Protein AF-A0A3M3BDS6-F1 (afdb_monomer_lite)

Foldseek 3Di:
DDPKAFPDDWDWDQDPVRWIKIWTFRAYDVVVVIGGDGDIDIDTDDD

Organism: NCBI:txid46678

pLDDT: mean 96.18, std 3.41, range [78.38, 98.5]

Secondary structure (DSSP, 8-state):
--SS---SPPEEEE-TTS-EEEEEEE---GGGTPPP--EEEEE----

Sequence (47 aa):
RLPAGAQTTPMTYTGKDGQQYVLVVAGGHGSLGTKQGDYVMAFKLPK

InterPro domains:
  IPR011047 Quinoprotein alcohol dehydrogenase-like superfamily [SSF50998] (1-46)

Structure (mmCIF, N/CA/C/O backbone):
data_AF-A0A3M3BDS6-F1
#
_entry.id   AF-A0A3M3BDS6-F1
#
loop_
_atom_site.group_PDB
_atom_site.id
_atom_site.type_symbol
_atom_site.label_atom_id
_atom_site.label_alt_id
_atom_site.label_comp_id
_atom_site.label_asym_id
_atom_site.label_entity_id
_atom_site.label_seq_id
_atom_site.pdbx_PDB_ins_code
_atom_site.Cartn_x
_atom_site.Cartn_y
_atom_site.Cartn_z
_atom_site.occupancy
_atom_site.B_iso_or_equiv
_atom_site.auth_seq_id
_atom_site.auth_comp_id
_atom_site.auth_asym_id
_atom_site.auth_atom_id
_atom_site.pdbx_PDB_model_num
ATOM 1 N N . ARG A 1 1 ? 10.163 -3.864 4.486 1.00 85.25 1 ARG A N 1
ATOM 2 C CA . ARG A 1 1 ? 10.608 -3.342 3.165 1.00 85.25 1 ARG A CA 1
ATOM 3 C C . ARG A 1 1 ? 9.627 -3.840 2.112 1.00 85.25 1 ARG A C 1
ATOM 5 O O . ARG A 1 1 ? 9.105 -4.929 2.306 1.00 85.25 1 ARG A O 1
ATOM 12 N N . LEU A 1 2 ? 9.353 -3.066 1.060 1.00 94.06 2 LEU A N 1
ATOM 13 C CA . LEU A 1 2 ? 8.422 -3.482 0.002 1.00 94.06 2 LEU A CA 1
ATOM 14 C C . LEU A 1 2 ? 9.077 -4.540 -0.913 1.00 94.06 2 LEU A C 1
ATOM 16 O O . LEU A 1 2 ? 10.296 -4.493 -1.097 1.00 94.06 2 LEU A O 1
ATOM 20 N N . PRO A 1 3 ? 8.305 -5.492 -1.467 1.00 95.88 3 PRO A N 1
ATOM 21 C CA . PRO A 1 3 ? 8.829 -6.573 -2.307 1.00 95.88 3 PRO A CA 1
ATOM 22 C C . PRO A 1 3 ? 9.180 -6.138 -3.743 1.00 95.88 3 PRO A C 1
ATOM 24 O O . PRO A 1 3 ? 9.922 -6.858 -4.416 1.00 95.88 3 PRO A O 1
ATOM 27 N N . ALA A 1 4 ? 8.679 -4.976 -4.178 1.00 97.56 4 ALA A N 1
ATOM 28 C CA . ALA A 1 4 ? 8.848 -4.360 -5.495 1.00 97.56 4 ALA A CA 1
ATOM 29 C C . ALA A 1 4 ? 8.841 -2.820 -5.382 1.00 97.56 4 ALA A C 1
ATOM 31 O O . ALA A 1 4 ? 8.621 -2.273 -4.294 1.00 97.56 4 ALA A O 1
ATOM 32 N N . GLY A 1 5 ? 9.108 -2.121 -6.491 1.00 96.69 5 GLY A N 1
ATOM 33 C CA . GLY A 1 5 ? 9.025 -0.658 -6.543 1.00 96.69 5 GLY A CA 1
ATOM 34 C C . GLY A 1 5 ? 7.602 -0.153 -6.279 1.00 96.69 5 GLY A C 1
ATOM 35 O O . GLY A 1 5 ? 6.631 -0.764 -6.712 1.00 96.69 5 GLY A O 1
ATOM 36 N N . ALA A 1 6 ? 7.471 0.957 -5.555 1.00 95.25 6 ALA A N 1
ATOM 37 C CA . ALA A 1 6 ? 6.182 1.566 -5.231 1.00 95.25 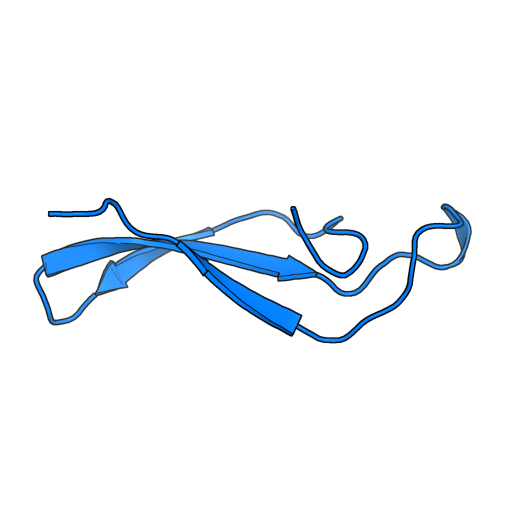6 ALA A CA 1
ATOM 38 C C . ALA A 1 6 ? 6.134 3.014 -5.714 1.00 95.25 6 ALA A C 1
ATOM 40 O O . ALA A 1 6 ? 6.291 3.955 -4.943 1.00 95.25 6 ALA A O 1
ATOM 41 N N . GLN A 1 7 ? 5.956 3.174 -7.021 1.00 95.56 7 GLN A N 1
ATOM 42 C CA . GLN A 1 7 ? 5.852 4.468 -7.696 1.00 95.56 7 GLN A CA 1
ATOM 43 C C . GLN A 1 7 ? 4.415 5.003 -7.756 1.00 95.56 7 GLN A C 1
ATOM 45 O O . GLN A 1 7 ? 4.174 6.052 -8.342 1.00 95.56 7 GLN A O 1
ATOM 50 N N . THR A 1 8 ? 3.452 4.287 -7.176 1.00 94.44 8 THR A N 1
ATOM 51 C CA . THR A 1 8 ? 2.079 4.776 -7.040 1.00 94.44 8 THR A CA 1
ATOM 52 C C . THR A 1 8 ? 1.988 5.883 -5.994 1.00 94.44 8 THR A C 1
ATOM 54 O O . THR A 1 8 ? 2.736 5.894 -5.015 1.00 94.44 8 THR A O 1
ATOM 57 N N . THR A 1 9 ? 0.998 6.762 -6.137 1.00 97.31 9 THR A N 1
ATOM 58 C CA . THR A 1 9 ? 0.569 7.642 -5.046 1.00 97.31 9 THR A CA 1
ATOM 59 C C . THR A 1 9 ? -0.068 6.795 -3.934 1.00 97.31 9 THR A C 1
ATOM 61 O O . THR A 1 9 ? -0.985 6.022 -4.226 1.00 97.31 9 THR A O 1
ATOM 64 N N . PRO A 1 10 ? 0.395 6.893 -2.674 1.00 97.25 10 PRO A N 1
ATOM 65 C CA . PRO A 1 10 ? -0.269 6.248 -1.546 1.00 97.25 10 PRO A CA 1
ATOM 66 C C . PRO A 1 10 ? -1.640 6.868 -1.274 1.00 97.25 10 PRO A C 1
ATOM 68 O O . PRO A 1 10 ? -1.847 8.061 -1.496 1.00 97.25 10 PRO A O 1
ATOM 71 N N . MET A 1 11 ? -2.556 6.079 -0.719 1.00 98.44 11 MET A N 1
ATOM 72 C CA . MET A 1 11 ? -3.861 6.567 -0.264 1.00 98.44 11 MET A CA 1
ATOM 73 C C . MET A 1 11 ? -4.196 6.041 1.130 1.00 98.44 11 MET A C 1
ATOM 75 O O . MET A 1 11 ? -3.582 5.090 1.612 1.00 98.44 11 MET A O 1
ATOM 79 N N . THR A 1 12 ? -5.188 6.647 1.781 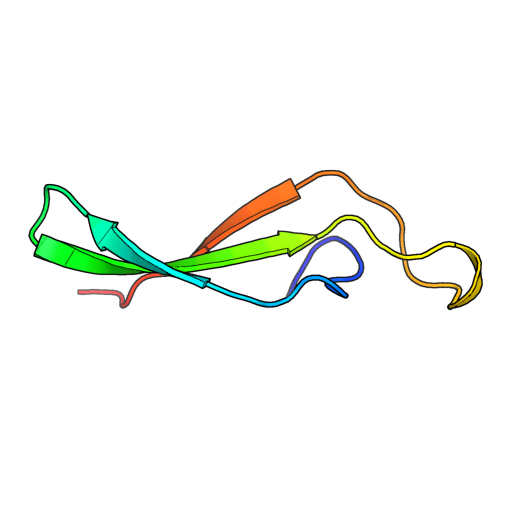1.00 98.38 12 THR A N 1
ATOM 80 C CA . THR A 1 12 ? -5.661 6.223 3.102 1.00 98.38 12 THR A CA 1
ATOM 81 C C . THR A 1 12 ? -7.178 6.111 3.151 1.00 98.38 12 THR A C 1
ATOM 83 O O . THR A 1 12 ? -7.879 6.785 2.398 1.00 98.38 12 THR A O 1
ATOM 86 N N . TYR A 1 13 ? -7.677 5.246 4.033 1.00 98.06 13 TYR A N 1
ATOM 87 C CA . TYR A 1 13 ? -9.096 5.123 4.357 1.00 98.06 13 TYR A CA 1
ATOM 88 C C . TYR A 1 13 ? -9.276 4.610 5.791 1.00 98.06 13 TYR A C 1
ATOM 90 O O . TYR A 1 13 ? -8.356 4.034 6.380 1.00 98.06 13 TYR A O 1
ATOM 98 N N . THR A 1 14 ? -10.474 4.802 6.339 1.00 98.44 14 THR A N 1
ATOM 99 C CA . THR A 1 14 ? -10.878 4.220 7.624 1.00 98.44 14 THR A CA 1
ATOM 100 C C . THR A 1 14 ? -11.536 2.867 7.381 1.00 98.44 14 THR A C 1
ATOM 102 O O . THR A 1 14 ? -12.518 2.771 6.641 1.00 98.44 14 THR A O 1
ATOM 105 N N . GLY A 1 15 ? -10.989 1.814 7.987 1.00 97.12 15 GLY A N 1
ATOM 106 C CA . GLY A 1 15 ? -11.553 0.471 7.927 1.00 97.12 15 GLY A CA 1
ATOM 107 C C . GLY A 1 15 ? -12.858 0.358 8.714 1.00 97.12 15 GLY A C 1
ATOM 108 O O . GLY A 1 15 ? -13.192 1.198 9.548 1.00 97.12 15 GLY A O 1
ATOM 109 N N . LYS A 1 16 ? -13.603 -0.728 8.485 1.00 97.56 16 LYS A N 1
ATOM 110 C CA . LYS A 1 16 ? -14.837 -1.024 9.244 1.00 97.56 16 LYS A CA 1
ATOM 111 C C . LYS A 1 16 ? -14.587 -1.224 10.744 1.00 97.56 16 LYS A C 1
ATOM 113 O O . LYS A 1 16 ? -15.511 -1.146 11.539 1.00 97.56 16 LYS A O 1
ATOM 118 N N . ASP A 1 17 ? -13.342 -1.488 11.112 1.00 96.38 17 ASP A N 1
ATOM 119 C CA . ASP A 1 17 ? -12.836 -1.599 12.477 1.00 96.38 17 ASP A CA 1
ATOM 120 C C . ASP A 1 17 ? -12.454 -0.240 13.098 1.00 96.38 17 ASP A C 1
ATOM 122 O O . ASP A 1 17 ? -11.896 -0.207 14.193 1.00 96.38 17 ASP A O 1
ATOM 126 N N . GLY A 1 18 ? -12.711 0.873 12.401 1.00 97.69 18 GLY A N 1
ATOM 127 C CA . GLY A 1 18 ? -12.413 2.230 12.859 1.00 9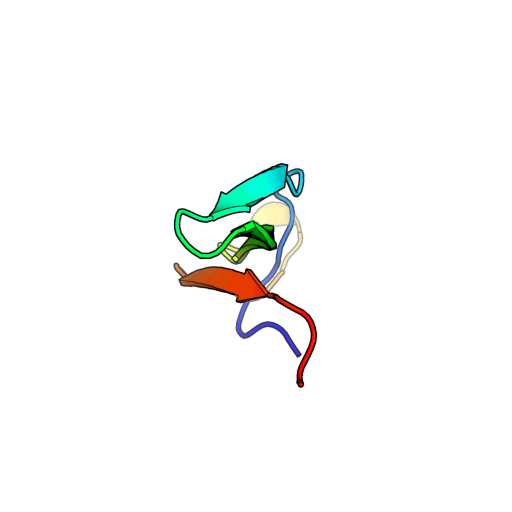7.69 18 GLY A CA 1
ATOM 128 C C . GLY A 1 18 ? -10.933 2.617 12.792 1.00 97.69 18 GLY A C 1
ATOM 129 O O . GLY A 1 18 ? -10.583 3.721 13.202 1.00 97.69 18 GLY A O 1
ATOM 130 N N . GLN A 1 19 ? -10.055 1.747 12.282 1.00 97.94 19 GLN A N 1
ATOM 131 C CA . GLN A 1 19 ? -8.621 2.029 12.179 1.00 97.94 19 GLN A CA 1
ATOM 132 C C . GLN A 1 19 ? -8.284 2.706 10.847 1.00 97.94 19 GLN A C 1
ATOM 134 O O . GLN A 1 19 ? -8.886 2.414 9.813 1.00 97.94 19 GLN A O 1
ATOM 139 N N . GLN A 1 20 ? -7.288 3.593 10.859 1.00 98.50 20 GLN A N 1
ATOM 140 C CA . GLN A 1 20 ? -6.727 4.163 9.637 1.00 98.50 20 GLN A CA 1
ATOM 141 C C . GLN A 1 20 ? -5.801 3.151 8.957 1.00 98.50 20 GLN A C 1
ATOM 143 O O . GLN A 1 20 ? -4.914 2.576 9.594 1.00 98.50 20 GLN A O 1
ATOM 148 N N . TYR A 1 21 ? -5.970 3.000 7.647 1.00 98.50 21 TYR A N 1
ATOM 149 C CA . TYR A 1 21 ? -5.101 2.198 6.797 1.00 98.50 21 TYR A CA 1
ATOM 150 C C . TYR A 1 21 ? -4.377 3.086 5.794 1.00 98.50 21 TYR A C 1
ATOM 152 O O . TYR A 1 21 ? -4.977 3.993 5.217 1.00 98.50 21 TYR A O 1
ATOM 160 N N . VAL A 1 22 ? -3.097 2.803 5.558 1.00 98.06 22 VAL A N 1
ATOM 161 C CA . VAL A 1 22 ? -2.318 3.371 4.449 1.00 98.06 22 VAL A CA 1
ATOM 162 C C . VAL A 1 22 ? -2.107 2.277 3.413 1.00 98.06 22 VAL A C 1
ATOM 164 O O . VAL A 1 22 ? -1.631 1.189 3.746 1.00 98.06 22 VAL A O 1
ATOM 167 N N . LEU A 1 23 ? -2.479 2.557 2.168 1.00 97.75 23 LEU A N 1
ATOM 168 C CA . LEU A 1 23 ? -2.469 1.606 1.066 1.00 97.75 23 LEU A CA 1
ATOM 169 C C . LEU A 1 23 ? -1.427 1.994 0.018 1.00 97.75 23 LEU A C 1
ATOM 171 O O . LEU A 1 23 ? -1.319 3.163 -0.364 1.00 97.75 23 LEU A O 1
ATOM 175 N N . VAL A 1 24 ? -0.680 0.996 -0.454 1.00 97.88 24 VAL A N 1
ATOM 176 C CA . VAL A 1 24 ? 0.325 1.140 -1.513 1.00 97.88 24 VAL A CA 1
ATOM 177 C C . VAL A 1 24 ? 0.281 -0.085 -2.424 1.00 97.88 24 VAL A C 1
ATOM 179 O O . VAL A 1 24 ? 0.261 -1.223 -1.954 1.00 97.88 24 VAL A O 1
ATOM 182 N N . VAL A 1 25 ? 0.327 0.158 -3.730 1.00 97.75 25 VAL A N 1
ATOM 183 C CA . VAL A 1 25 ? 0.596 -0.856 -4.756 1.00 97.75 25 VAL A CA 1
ATOM 184 C C . VAL A 1 25 ? 2.092 -0.862 -5.068 1.00 97.75 25 VAL A C 1
ATOM 186 O O . VAL A 1 25 ? 2.659 0.159 -5.460 1.00 97.75 25 VAL A O 1
ATOM 189 N N . ALA A 1 26 ? 2.743 -2.009 -4.887 1.00 97.62 26 ALA A N 1
ATOM 190 C CA . ALA A 1 26 ? 4.143 -2.210 -5.246 1.00 97.62 26 ALA A CA 1
ATOM 191 C C . ALA A 1 26 ? 4.235 -3.001 -6.559 1.00 97.62 26 ALA A C 1
ATOM 193 O O . ALA A 1 26 ? 4.343 -4.228 -6.543 1.00 97.62 26 ALA A O 1
ATOM 194 N N . GLY A 1 27 ? 4.149 -2.278 -7.678 1.00 97.06 27 GLY A N 1
ATOM 195 C CA . GLY A 1 27 ? 4.218 -2.835 -9.033 1.00 97.06 27 GLY A CA 1
ATOM 196 C C . GLY A 1 27 ? 5.618 -2.812 -9.663 1.00 97.06 27 GLY A C 1
ATOM 197 O O . GLY A 1 27 ? 5.995 -3.674 -10.450 1.00 97.06 27 GLY A O 1
ATOM 198 N N . GLY A 1 28 ? 6.436 -1.832 -9.287 1.00 96.69 28 GLY A N 1
ATOM 199 C CA . GLY A 1 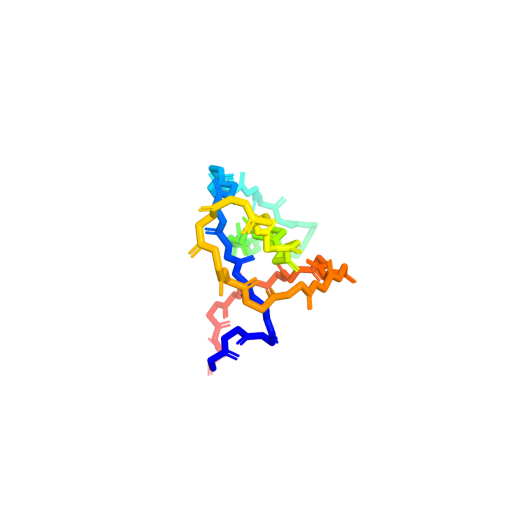28 ? 7.651 -1.485 -10.012 1.00 96.69 28 GLY A CA 1
ATOM 200 C C . GLY A 1 28 ? 7.376 -0.672 -11.281 1.00 96.69 28 GLY A C 1
ATOM 201 O O . GLY A 1 28 ? 6.251 -0.491 -11.732 1.00 96.69 28 GLY A O 1
ATOM 202 N N . HIS A 1 29 ? 8.454 -0.152 -11.857 1.00 96.31 29 HIS A N 1
ATOM 203 C CA . HIS A 1 29 ? 8.465 0.648 -13.076 1.00 96.31 29 HIS A CA 1
ATOM 204 C C . HIS A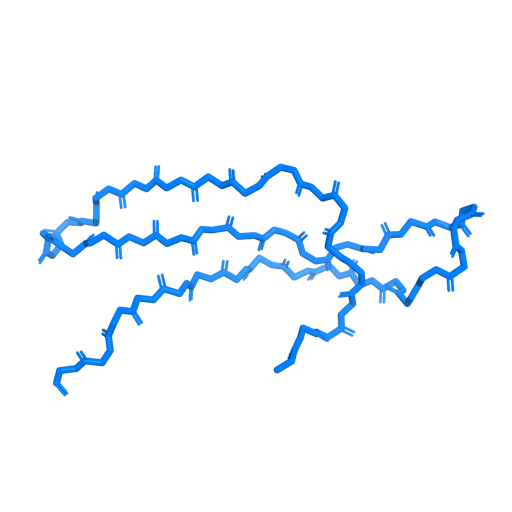 1 29 ? 9.678 0.265 -13.923 1.00 96.31 29 HIS A C 1
ATOM 206 O O . HIS A 1 29 ? 10.819 0.396 -13.464 1.00 96.31 29 HIS A O 1
ATOM 212 N N . GLY A 1 30 ? 9.425 -0.221 -15.142 1.00 93.62 30 GLY A N 1
ATOM 213 C CA . GLY A 1 30 ? 10.446 -0.813 -16.011 1.00 93.62 30 GLY A CA 1
ATOM 214 C C . GLY A 1 30 ? 11.549 0.168 -16.406 1.00 93.62 30 GLY A C 1
ATOM 215 O O . GLY A 1 30 ? 12.725 -0.135 -16.232 1.00 93.62 30 GLY A O 1
ATOM 216 N N . SER A 1 31 ? 11.196 1.383 -16.839 1.00 95.69 31 SER A N 1
ATOM 217 C CA . SER A 1 31 ? 12.202 2.375 -17.260 1.00 95.69 31 SER A CA 1
ATOM 218 C C . SER A 1 31 ? 13.013 2.971 -16.105 1.00 95.69 31 SER A C 1
ATOM 220 O O . SER A 1 31 ? 14.059 3.564 -16.339 1.00 95.69 31 SER A O 1
ATOM 222 N N . LEU A 1 32 ? 12.555 2.799 -14.860 1.00 96.25 32 LEU A N 1
ATOM 223 C CA . LEU A 1 32 ? 13.302 3.211 -13.669 1.00 96.25 32 LEU A CA 1
ATOM 224 C C . LEU A 1 32 ? 14.176 2.075 -13.119 1.00 96.25 32 LEU A C 1
ATOM 226 O O . LEU A 1 32 ? 14.775 2.229 -12.058 1.00 96.25 32 LEU A O 1
ATOM 230 N N . GLY A 1 33 ? 14.206 0.913 -13.783 1.00 96.31 33 GLY A N 1
ATOM 231 C CA . GLY A 1 33 ? 15.009 -0.240 -13.366 1.00 96.31 33 GLY A CA 1
ATOM 232 C C . GLY A 1 33 ? 14.601 -0.837 -12.016 1.00 96.31 33 GLY A C 1
ATOM 233 O O . GLY A 1 33 ? 15.355 -1.601 -11.419 1.00 96.31 33 GLY A O 1
ATOM 234 N N . THR A 1 34 ? 13.423 -0.487 -11.496 1.00 97.12 34 THR A N 1
ATOM 235 C CA . THR A 1 34 ? 12.975 -1.005 -10.199 1.00 97.12 34 THR A CA 1
ATOM 236 C C . THR A 1 34 ? 12.442 -2.424 -10.326 1.00 97.12 34 THR A C 1
ATOM 238 O O . THR A 1 34 ? 11.874 -2.807 -11.352 1.00 97.12 34 THR A O 1
ATOM 241 N N . LYS A 1 35 ? 12.599 -3.197 -9.248 1.00 97.06 35 LYS A N 1
ATOM 242 C CA . LYS A 1 35 ? 12.091 -4.563 -9.178 1.00 97.06 35 LYS A CA 1
ATOM 243 C C . LYS A 1 35 ? 10.584 -4.584 -9.454 1.00 97.06 35 LYS A C 1
ATOM 245 O O . LYS A 1 35 ? 9.833 -3.876 -8.783 1.00 97.06 35 LYS A O 1
ATOM 250 N N . GLN A 1 36 ? 10.192 -5.403 -10.426 1.00 96.88 36 GLN A N 1
ATOM 251 C CA . GLN A 1 36 ? 8.799 -5.643 -10.792 1.00 96.88 36 GLN A CA 1
ATOM 252 C C . GLN A 1 36 ? 8.098 -6.510 -9.744 1.00 96.88 36 GLN A C 1
ATOM 254 O O . GLN A 1 36 ? 8.727 -7.347 -9.087 1.00 96.88 36 GLN A O 1
ATOM 259 N N . GLY A 1 37 ? 6.795 -6.312 -9.608 1.00 95.94 37 GLY A N 1
ATOM 260 C CA . GLY A 1 37 ? 5.920 -7.110 -8.764 1.00 95.94 37 GLY A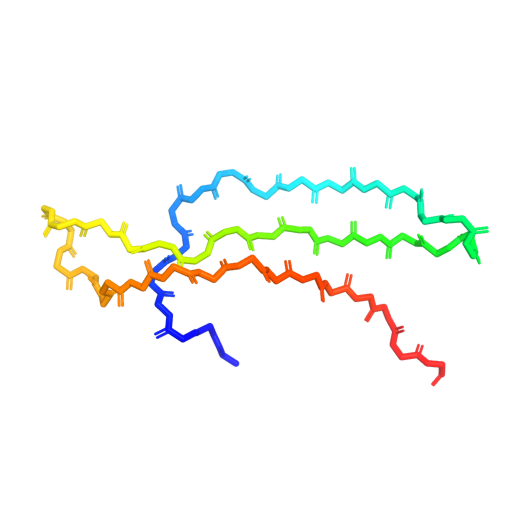 CA 1
ATOM 261 C C . GLY A 1 37 ? 4.459 -6.777 -9.024 1.00 95.94 37 GLY A C 1
ATOM 262 O O . GLY A 1 37 ? 4.147 -5.943 -9.863 1.00 95.94 37 GLY A O 1
ATOM 263 N N . ASP A 1 38 ? 3.572 -7.436 -8.293 1.00 96.44 38 ASP A N 1
ATOM 264 C CA . ASP A 1 38 ? 2.151 -7.104 -8.285 1.00 96.44 38 ASP A CA 1
ATOM 265 C C . ASP A 1 38 ? 1.609 -7.373 -6.880 1.00 96.44 38 ASP A C 1
ATOM 267 O O . ASP A 1 38 ? 1.228 -8.489 -6.526 1.00 96.44 38 ASP A O 1
ATOM 271 N N . TYR A 1 39 ? 1.728 -6.364 -6.016 1.00 97.62 39 TYR A N 1
ATOM 272 C CA . TYR A 1 39 ? 1.367 -6.470 -4.606 1.00 97.62 39 TYR A CA 1
ATOM 273 C C . TYR A 1 39 ? 0.514 -5.284 -4.185 1.00 97.62 39 TYR A C 1
ATOM 275 O O . TYR A 1 39 ? 0.948 -4.136 -4.287 1.00 97.62 39 TYR A O 1
ATOM 283 N N . VAL A 1 40 ? -0.645 -5.568 -3.597 1.00 97.00 40 VAL A N 1
ATOM 284 C CA . VAL A 1 40 ? -1.429 -4.590 -2.838 1.00 97.00 40 VAL A CA 1
ATOM 285 C C . VAL A 1 40 ? -1.119 -4.787 -1.359 1.00 97.00 40 VAL A C 1
ATOM 287 O O . VAL A 1 40 ? -1.326 -5.871 -0.817 1.00 97.00 40 VAL A O 1
ATOM 290 N N . MET A 1 41 ? -0.605 -3.751 -0.697 1.00 96.81 41 MET A N 1
ATOM 291 C CA . MET A 1 41 ? -0.261 -3.802 0.725 1.00 96.81 41 MET A CA 1
ATOM 292 C C . MET A 1 41 ? -1.017 -2.737 1.513 1.00 96.81 41 MET A C 1
ATOM 294 O O . MET A 1 41 ? -1.121 -1.586 1.088 1.00 96.81 41 MET A O 1
ATOM 298 N N . ALA A 1 42 ? -1.492 -3.134 2.692 1.00 97.06 42 ALA A N 1
ATOM 299 C CA . ALA A 1 42 ? -2.142 -2.269 3.664 1.00 97.06 42 ALA A CA 1
ATOM 300 C C . ALA A 1 42 ? -1.338 -2.245 4.964 1.00 97.06 42 ALA A C 1
ATOM 302 O O . ALA A 1 42 ? -0.976 -3.295 5.496 1.00 97.06 42 ALA A O 1
ATOM 303 N N . PHE A 1 43 ? -1.097 -1.049 5.492 1.00 97.00 43 PHE A N 1
ATOM 304 C CA . PHE A 1 43 ? -0.427 -0.840 6.771 1.00 97.00 43 PHE A CA 1
ATOM 305 C C . PHE A 1 43 ? -1.385 -0.180 7.753 1.00 97.00 43 PHE A C 1
ATOM 307 O O . PHE A 1 43 ? -2.154 0.706 7.383 1.00 97.00 43 PHE A O 1
ATOM 314 N N . LYS A 1 44 ? -1.298 -0.600 9.011 1.00 97.69 44 LYS A N 1
ATOM 315 C CA . LYS A 1 44 ? -1.995 -0.004 10.150 1.00 97.69 44 LYS A CA 1
ATOM 316 C C . LYS A 1 44 ? -1.064 -0.023 11.356 1.00 97.69 44 LYS A C 1
ATOM 318 O O . LYS A 1 44 ? -0.109 -0.804 11.382 1.00 97.69 44 LYS A O 1
ATOM 323 N N . LEU A 1 45 ? -1.357 0.787 12.366 1.00 97.25 45 LEU A N 1
ATOM 324 C CA . LEU A 1 45 ? -0.607 0.725 13.615 1.00 97.25 45 LEU A CA 1
ATOM 325 C C . LEU A 1 45 ? -0.824 -0.638 14.316 1.00 97.25 45 LEU A C 1
ATOM 327 O O . LEU A 1 45 ? -1.925 -1.215 14.245 1.00 97.25 45 LEU A O 1
ATOM 331 N N . PRO A 1 46 ? 0.219 -1.189 14.963 1.00 90.81 46 PRO A N 1
ATOM 332 C CA . PRO A 1 46 ? 0.060 -2.250 15.951 1.00 90.81 46 PRO A CA 1
ATOM 333 C C . PRO A 1 46 ? -0.832 -1.779 17.107 1.00 90.81 46 PRO A C 1
ATOM 335 O O . PRO A 1 46 ? -1.046 -0.579 17.277 1.00 90.81 46 PRO A O 1
ATOM 338 N N . LYS A 1 47 ? -1.355 -2.728 17.882 1.00 78.38 47 LYS A N 1
ATOM 339 C CA . LYS A 1 47 ? -1.939 -2.399 19.185 1.00 78.38 47 LYS A CA 1
ATOM 340 C C . LYS A 1 47 ? -0.832 -2.155 20.200 1.00 78.38 47 LYS A C 1
ATOM 342 O O . LYS A 1 47 ? 0.205 -2.846 20.073 1.00 78.38 47 LYS A O 1
#

Radius of gyration: 12.47 Å; chains: 1; bounding box: 30×15×36 Å